Protein AF-0000000085933769 (afdb_homodimer)

Structure (mmCIF, N/CA/C/O backbone):
data_AF-0000000085933769-model_v1
#
loop_
_entity.id
_entity.type
_entity.pdbx_description
1 polymer 'F-box domain-containing protein'
#
loop_
_atom_site.group_PDB
_atom_site.id
_atom_site.type_symbol
_atom_site.label_atom_id
_atom_site.label_alt_id
_atom_site.label_comp_id
_atom_site.label_asym_id
_atom_site.label_entity_id
_atom_site.label_seq_id
_atom_site.pdbx_PDB_ins_code
_atom_site.Cartn_x
_atom_site.Cartn_y
_atom_site.Cartn_z
_atom_site.occupancy
_atom_site.B_iso_or_equiv
_atom_site.auth_seq_id
_atom_site.auth_comp_id
_atom_site.auth_asym_id
_atom_site.auth_atom_id
_atom_site.pdbx_PDB_model_num
ATOM 1 N N . MET A 1 1 ? -10.07 -41.469 -20.75 1 20.75 1 MET A N 1
ATOM 2 C CA . MET A 1 1 ? -11.109 -40.438 -20.641 1 20.75 1 MET A CA 1
ATOM 3 C C . MET A 1 1 ? -10.633 -39.281 -19.781 1 20.75 1 MET A C 1
ATOM 5 O O . MET A 1 1 ? -10.766 -39.312 -18.547 1 20.75 1 MET A O 1
ATOM 9 N N . ALA A 1 2 ? -9.492 -38.75 -20 1 25.42 2 ALA A N 1
ATOM 10 C CA . ALA A 1 2 ? -8.398 -38.031 -19.344 1 25.42 2 ALA A CA 1
ATOM 11 C C . ALA A 1 2 ? -8.742 -36.562 -19.109 1 25.42 2 ALA A C 1
ATOM 13 O O . ALA A 1 2 ? -9.164 -35.875 -20.047 1 25.42 2 ALA A O 1
ATOM 14 N N . MET A 1 3 ? -9.562 -36.156 -17.984 1 23.52 3 MET A N 1
ATOM 15 C CA . MET A 1 3 ? -10.047 -34.812 -17.625 1 23.52 3 MET A CA 1
ATOM 16 C C . MET A 1 3 ? -8.977 -33.75 -17.875 1 23.52 3 MET A C 1
ATOM 18 O O . MET A 1 3 ? -7.891 -33.812 -17.297 1 23.52 3 MET A O 1
ATOM 22 N N . ASN A 1 4 ? -8.883 -33 -19.047 1 24.19 4 ASN A N 1
ATOM 23 C CA . ASN A 1 4 ? -8.219 -31.984 -19.875 1 24.19 4 ASN A CA 1
ATOM 24 C C . ASN A 1 4 ? -8.031 -30.672 -19.125 1 24.19 4 ASN A C 1
ATOM 26 O O . ASN A 1 4 ? -8.945 -30.203 -18.438 1 24.19 4 ASN A O 1
ATOM 30 N N . ALA A 1 5 ? -6.793 -30.016 -18.609 1 27.11 5 ALA A N 1
ATOM 31 C CA . ALA A 1 5 ? -5.996 -28.891 -18.141 1 27.11 5 ALA A CA 1
ATOM 32 C C . ALA A 1 5 ? -6.402 -27.609 -18.859 1 27.11 5 ALA A C 1
ATOM 34 O O . ALA A 1 5 ? -5.754 -26.562 -18.703 1 27.11 5 ALA A O 1
ATOM 35 N N . ASN A 1 6 ? -7.359 -27.328 -19.828 1 26.62 6 ASN A N 1
ATOM 36 C CA . ASN A 1 6 ? -7.953 -26.344 -20.734 1 26.62 6 ASN A CA 1
ATOM 37 C C . ASN A 1 6 ? -8.617 -25.203 -19.969 1 26.62 6 ASN A C 1
ATOM 39 O O . ASN A 1 6 ? -8.578 -24.062 -20.422 1 26.62 6 ASN A O 1
ATOM 43 N N . GLU A 1 7 ? -9.688 -25.406 -19.219 1 27.97 7 GLU A N 1
ATOM 44 C CA . GLU A 1 7 ? -10.727 -24.469 -18.828 1 27.97 7 GLU A CA 1
ATOM 45 C C . GLU A 1 7 ? -10.156 -23.312 -18.016 1 27.97 7 GLU A C 1
ATOM 47 O O . GLU A 1 7 ? -10.883 -22.391 -17.625 1 27.97 7 GLU A O 1
ATOM 52 N N . ARG A 1 8 ? -9.109 -23.406 -17.234 1 26.77 8 ARG A N 1
ATOM 53 C CA . ARG A 1 8 ? -8.664 -22.344 -16.359 1 26.77 8 ARG A CA 1
ATOM 54 C C . ARG A 1 8 ? -8.297 -21.094 -17.156 1 26.77 8 ARG A C 1
ATOM 56 O O . ARG A 1 8 ? -7.77 -20.125 -16.609 1 26.77 8 ARG A O 1
ATOM 63 N N . ASP A 1 9 ? -8.422 -20.953 -18.562 1 26.12 9 ASP A N 1
ATOM 64 C CA . ASP A 1 9 ? -8.109 -19.969 -19.609 1 26.12 9 ASP A CA 1
ATOM 65 C C . ASP A 1 9 ? -8.992 -18.734 -19.484 1 26.12 9 ASP A C 1
ATOM 67 O O . ASP A 1 9 ? -8.555 -17.625 -19.781 1 26.12 9 ASP A O 1
ATOM 71 N N . ILE A 1 10 ? -10.328 -18.781 -19.375 1 27.33 10 ILE A N 1
ATOM 72 C CA . ILE A 1 10 ? -11.305 -17.812 -19.875 1 27.33 10 ILE A CA 1
ATOM 73 C C . ILE A 1 10 ? -11.258 -16.547 -19.016 1 27.33 10 ILE A C 1
ATOM 75 O O . ILE A 1 10 ? -12.039 -15.617 -19.219 1 27.33 10 ILE A O 1
ATOM 79 N N . ILE A 1 11 ? -10.984 -16.672 -17.75 1 31.77 11 ILE A N 1
ATOM 80 C CA . ILE A 1 11 ? -11.492 -15.594 -16.906 1 31.77 11 ILE A CA 1
ATOM 81 C C . ILE A 1 11 ? -10.961 -14.25 -17.406 1 31.77 11 ILE A C 1
ATOM 83 O O . ILE A 1 11 ? -11.227 -13.203 -16.812 1 31.77 11 ILE A O 1
ATOM 87 N N . MET A 1 12 ? -9.93 -14.125 -18.203 1 29.06 12 MET A N 1
ATOM 88 C CA . MET A 1 12 ? -9.117 -12.938 -18.453 1 29.06 12 MET A CA 1
ATOM 89 C C . MET A 1 12 ? -9.883 -11.938 -19.328 1 29.06 12 MET A C 1
ATOM 91 O O . MET A 1 12 ? -9.328 -10.922 -19.734 1 29.06 12 MET A O 1
ATOM 95 N N . HIS A 1 13 ? -10.969 -12.094 -19.922 1 25.45 13 HIS A N 1
ATOM 96 C CA . HIS A 1 13 ? -11.391 -11.203 -21 1 25.45 13 HIS A CA 1
ATOM 97 C C . HIS A 1 13 ? -11.906 -9.875 -20.438 1 25.45 13 HIS A C 1
ATOM 99 O O . HIS A 1 13 ? -12.281 -8.977 -21.188 1 25.45 13 HIS A O 1
ATOM 105 N N . ASN A 1 14 ? -12.625 -9.781 -19.344 1 29.47 14 ASN A N 1
ATOM 106 C CA . ASN A 1 14 ? -13.602 -8.711 -19.125 1 29.47 14 ASN A CA 1
ATOM 107 C C . ASN A 1 14 ? -12.945 -7.336 -19.156 1 29.47 14 ASN A C 1
ATOM 109 O O . ASN A 1 14 ? -11.742 -7.211 -18.891 1 29.47 14 ASN A O 1
ATOM 113 N N . SER A 1 15 ? -13.75 -6.066 -19.469 1 30.8 15 SER A N 1
ATOM 114 C CA . SER A 1 15 ? -13.68 -4.648 -19.797 1 30.8 15 SER A CA 1
ATOM 115 C C . SER A 1 15 ? -12.969 -3.861 -18.703 1 30.8 15 SER A C 1
ATOM 117 O O . SER A 1 15 ? -13.609 -3.143 -17.938 1 30.8 15 SER A O 1
ATOM 119 N N . LEU A 1 16 ? -12.539 -4.352 -17.594 1 34.41 16 LEU A N 1
ATOM 120 C CA . LEU A 1 16 ? -11.539 -3.529 -16.922 1 34.41 16 LEU A CA 1
ATOM 121 C C . LEU A 1 16 ? -10.727 -2.723 -17.938 1 34.41 16 LEU A C 1
ATOM 123 O O . LEU A 1 16 ? -9.758 -3.229 -18.516 1 34.41 16 LEU A O 1
ATOM 127 N N . ALA A 1 17 ? -11.312 -1.974 -18.875 1 33.22 17 ALA A N 1
ATOM 128 C CA . ALA A 1 17 ? -11 -1.003 -19.906 1 33.22 17 ALA A CA 1
ATOM 129 C C . ALA A 1 17 ? -9.867 -0.074 -19.469 1 33.22 17 ALA A C 1
ATOM 131 O O . ALA A 1 17 ? -8.836 0.021 -20.141 1 33.22 17 ALA A O 1
ATOM 132 N N . SER A 1 18 ? -10.195 1.411 -19.109 1 35.62 18 SER A N 1
ATOM 133 C CA . SER A 1 18 ? -9 2.248 -19.125 1 35.62 18 SER A CA 1
ATOM 134 C C . SER A 1 18 ? -8.023 1.852 -18.016 1 35.62 18 SER A C 1
ATOM 136 O O . SER A 1 18 ? -8.328 2.01 -16.828 1 35.62 18 SER A O 1
ATOM 138 N N . PRO A 1 19 ? -7.48 0.777 -17.906 1 34.22 19 PRO A N 1
ATOM 139 C CA . PRO A 1 19 ? -6.465 0.387 -16.938 1 34.22 19 PRO A CA 1
ATOM 140 C C . PRO A 1 19 ? -5.664 1.577 -16.406 1 34.22 19 PRO A C 1
ATOM 142 O O . PRO A 1 19 ? -5.375 2.514 -17.156 1 34.22 19 PRO A O 1
ATOM 145 N N . ILE A 1 20 ? -5.914 2.193 -15.25 1 38.88 20 ILE A N 1
ATOM 146 C CA . ILE A 1 20 ? -4.703 2.865 -14.789 1 38.88 20 ILE A CA 1
ATOM 147 C C . ILE A 1 20 ? -3.479 2.24 -15.445 1 38.88 20 ILE A C 1
ATOM 149 O O . ILE A 1 20 ? -3.211 1.049 -15.273 1 38.88 20 ILE A O 1
ATOM 153 N N . SER A 1 21 ? -3.412 2.17 -16.766 1 37.56 21 SER A N 1
ATOM 154 C CA . SER A 1 21 ? -2.127 1.852 -17.375 1 37.56 21 SER A CA 1
ATOM 155 C C . SER A 1 21 ? -0.994 1.921 -16.359 1 37.56 21 SER A C 1
ATOM 157 O O . SER A 1 21 ? -0.501 3.006 -16.047 1 37.56 21 SER A O 1
ATOM 159 N N . PHE A 1 22 ? -1.155 1.389 -15.125 1 39.44 22 PHE A N 1
ATOM 160 C CA . PHE A 1 22 ? 0.109 1.077 -14.469 1 39.44 22 PHE A CA 1
ATOM 161 C C . PHE A 1 22 ? 1.208 0.836 -15.5 1 39.44 22 PHE A C 1
ATOM 163 O O . PHE A 1 22 ? 1.28 -0.239 -16.094 1 39.44 22 PHE A O 1
ATOM 170 N N . SER A 1 23 ? 1.229 1.501 -16.5 1 42.16 23 SER A N 1
ATOM 171 C CA . SER A 1 23 ? 2.404 1.394 -17.359 1 42.16 23 SER A CA 1
ATOM 172 C C . SER A 1 23 ? 3.549 0.686 -16.641 1 42.16 23 SER A C 1
ATOM 174 O O . SER A 1 23 ? 3.637 0.721 -15.414 1 42.16 23 SER A O 1
ATOM 176 N N . GLU A 1 24 ? 4.098 -0.488 -17.312 1 47.56 24 GLU A N 1
ATOM 177 C CA . GLU A 1 24 ? 5.219 -1.355 -16.953 1 47.56 24 GLU A CA 1
ATOM 178 C C . GLU A 1 24 ? 6.047 -0.754 -15.82 1 47.56 24 GLU A C 1
ATOM 180 O O . GLU A 1 24 ? 6.5 -1.472 -14.93 1 47.56 24 GLU A O 1
ATOM 185 N N . ARG A 1 25 ? 6.438 0.613 -15.883 1 52.22 25 ARG A N 1
ATOM 186 C CA . ARG A 1 25 ? 7.578 1.256 -15.242 1 52.22 25 ARG A CA 1
ATOM 187 C C . ARG A 1 25 ? 7.141 2.068 -14.031 1 52.22 25 ARG A C 1
ATOM 189 O O . ARG A 1 25 ? 7.977 2.527 -13.25 1 52.22 25 ARG A O 1
ATOM 196 N N . ASN A 1 26 ? 5.727 1.922 -13.594 1 68.5 26 ASN A N 1
ATOM 197 C CA . ASN A 1 26 ? 5.402 3.049 -12.727 1 68.5 26 ASN A CA 1
ATOM 198 C C . ASN A 1 26 ? 5.582 2.693 -11.25 1 68.5 26 ASN A C 1
ATOM 200 O O . ASN A 1 26 ? 5.973 3.541 -10.445 1 68.5 26 ASN A O 1
ATOM 204 N N . GLU A 1 27 ? 5.578 1.388 -10.93 1 81.19 27 GLU A N 1
ATOM 205 C CA . GLU A 1 27 ? 5.73 1.037 -9.523 1 81.19 27 GLU A CA 1
ATOM 206 C C . GLU A 1 27 ? 7.137 1.355 -9.023 1 81.19 27 GLU A C 1
ATOM 208 O O . GLU A 1 27 ? 7.316 1.788 -7.887 1 81.19 27 GLU A O 1
ATOM 213 N N . ARG A 1 28 ? 8.062 1.196 -9.914 1 81.94 28 ARG A N 1
ATOM 214 C CA . ARG A 1 28 ? 9.445 1.497 -9.547 1 81.94 28 ARG A CA 1
ATOM 215 C C . ARG A 1 28 ? 9.617 2.982 -9.242 1 81.94 28 ARG A C 1
ATOM 217 O O . ARG A 1 28 ? 10.32 3.352 -8.297 1 81.94 28 ARG A O 1
ATOM 224 N N . GLN A 1 29 ? 8.844 3.674 -10.023 1 86.06 29 GLN A N 1
ATOM 225 C CA . GLN A 1 29 ? 8.906 5.117 -9.812 1 86.06 29 GLN A CA 1
ATOM 226 C C . GLN A 1 29 ? 8.305 5.5 -8.461 1 86.06 29 GLN A C 1
ATOM 228 O O . GLN A 1 29 ? 8.773 6.438 -7.812 1 86.06 29 GLN A O 1
ATOM 233 N N . LEU A 1 30 ? 7.301 4.742 -8.016 1 88.81 30 LEU A N 1
ATOM 234 C CA . LEU A 1 30 ? 6.641 5.031 -6.746 1 88.81 30 LEU A CA 1
ATOM 235 C C . LEU A 1 30 ? 7.555 4.711 -5.57 1 88.81 30 LEU A C 1
ATOM 237 O O . LEU A 1 30 ? 7.574 5.445 -4.578 1 88.81 30 LEU A O 1
ATOM 241 N N . VAL A 1 31 ? 8.312 3.711 -5.781 1 93.06 31 VAL A N 1
ATOM 242 C CA . VAL A 1 31 ? 9.258 3.318 -4.738 1 93.06 31 VAL A CA 1
ATOM 243 C C . VAL A 1 31 ? 10.328 4.395 -4.574 1 93.06 31 VAL A C 1
ATOM 245 O O . VAL A 1 31 ? 10.75 4.699 -3.455 1 93.06 31 VAL A O 1
ATOM 248 N N . ASP A 1 32 ? 10.648 4.98 -5.68 1 92.19 32 ASP A N 1
ATOM 249 C CA . ASP A 1 32 ? 11.742 5.949 -5.676 1 92.19 32 ASP A CA 1
ATOM 250 C C . ASP A 1 32 ? 11.234 7.348 -5.324 1 92.19 32 ASP A C 1
ATOM 252 O O . ASP A 1 32 ? 12.031 8.273 -5.137 1 92.19 32 ASP A O 1
ATOM 256 N N . MET A 1 33 ? 10.016 7.551 -5.211 1 92.75 33 MET A N 1
ATOM 257 C CA . MET A 1 33 ? 9.453 8.852 -4.875 1 92.75 33 MET A CA 1
ATOM 258 C C . MET A 1 33 ? 9.891 9.289 -3.479 1 92.75 33 MET A C 1
ATOM 260 O O . MET A 1 33 ? 9.773 8.531 -2.52 1 92.75 33 MET A O 1
ATOM 264 N N . PRO A 1 34 ? 10.391 10.562 -3.396 1 94.75 34 PRO A N 1
ATOM 265 C CA . PRO A 1 34 ? 10.766 11.055 -2.066 1 94.75 34 PRO A CA 1
ATOM 266 C C . PRO A 1 34 ? 9.602 11.016 -1.077 1 94.75 34 PRO A C 1
ATOM 268 O O . PRO A 1 34 ? 8.469 11.344 -1.438 1 94.75 34 PRO A O 1
ATOM 271 N N . ASN A 1 35 ? 9.93 10.633 0.125 1 96.5 35 ASN A N 1
ATOM 272 C CA . ASN A 1 35 ? 8.914 10.539 1.164 1 96.5 35 ASN A CA 1
ATOM 273 C C . ASN A 1 35 ? 8.148 11.859 1.317 1 96.5 35 ASN A C 1
ATOM 275 O O . ASN A 1 35 ? 6.945 11.859 1.561 1 96.5 35 ASN A O 1
ATOM 279 N N . GLU A 1 36 ? 8.867 12.891 1.137 1 96.12 36 GLU A N 1
ATOM 280 C CA . GLU A 1 36 ? 8.273 14.219 1.307 1 96.12 36 GLU A CA 1
ATOM 281 C C . GLU A 1 36 ? 7.164 14.461 0.293 1 96.12 36 GLU A C 1
ATOM 283 O O . GLU A 1 36 ? 6.125 15.031 0.628 1 96.12 36 GLU A O 1
ATOM 288 N N . VAL A 1 37 ? 7.387 14.086 -0.861 1 93.94 37 VAL A N 1
ATOM 289 C CA . VAL A 1 37 ? 6.387 14.234 -1.911 1 93.94 37 VAL A CA 1
ATOM 290 C C . VAL A 1 37 ? 5.164 13.383 -1.584 1 93.94 37 VAL A C 1
ATOM 292 O O . VAL A 1 37 ? 4.027 13.852 -1.675 1 93.94 37 VAL A O 1
ATOM 295 N N . ILE A 1 38 ? 5.328 12.148 -1.128 1 94.25 38 ILE A N 1
ATOM 296 C CA . ILE A 1 38 ? 4.242 11.25 -0.747 1 94.25 38 ILE A CA 1
ATOM 297 C C . ILE A 1 38 ? 3.475 11.844 0.43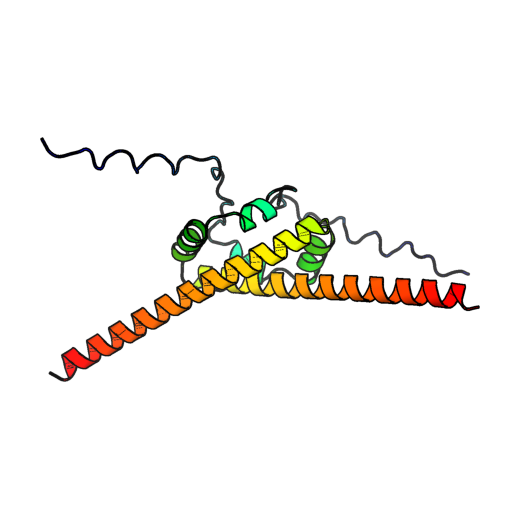2 1 94.25 38 ILE A C 1
ATOM 299 O O . ILE A 1 38 ? 2.24 11.836 0.441 1 94.25 38 ILE A O 1
ATOM 303 N N . ARG A 1 39 ? 4.266 12.336 1.38 1 96.81 39 ARG A N 1
ATOM 304 C CA . ARG A 1 39 ? 3.66 12.969 2.549 1 96.81 39 ARG A CA 1
ATOM 305 C C . ARG A 1 39 ? 2.766 14.133 2.141 1 96.81 39 ARG A C 1
ATOM 307 O O . ARG A 1 39 ? 1.643 14.258 2.633 1 96.81 39 ARG A O 1
ATOM 314 N N . GLN A 1 40 ? 3.221 14.984 1.241 1 94.69 40 GLN A N 1
ATOM 315 C CA . GLN A 1 40 ? 2.449 16.125 0.765 1 94.69 40 GLN A CA 1
ATOM 316 C C . GLN A 1 40 ? 1.165 15.672 0.077 1 94.69 40 GLN A C 1
ATOM 318 O O . GLN A 1 40 ? 0.092 16.219 0.331 1 94.69 40 GLN A O 1
ATOM 323 N N . ILE A 1 41 ? 1.249 14.664 -0.707 1 89.94 41 ILE A N 1
ATOM 324 C CA . ILE A 1 41 ? 0.083 14.133 -1.406 1 89.94 41 ILE A CA 1
ATOM 325 C C . ILE A 1 41 ? -0.928 13.602 -0.394 1 89.94 41 ILE A C 1
ATOM 327 O O . ILE A 1 41 ? -2.102 13.977 -0.421 1 89.94 41 ILE A O 1
ATOM 331 N N . CYS A 1 42 ? -0.483 12.82 0.516 1 94.25 42 CYS A N 1
ATOM 332 C CA . CYS A 1 42 ? -1.356 12.203 1.51 1 94.25 42 CYS A CA 1
ATOM 333 C C . CYS A 1 42 ? -1.942 13.258 2.443 1 94.25 42 CYS A C 1
ATOM 335 O O . CYS A 1 42 ? -3.117 13.18 2.811 1 94.25 42 CYS A O 1
ATOM 337 N N . ALA A 1 43 ? -1.09 14.258 2.723 1 92.81 43 ALA A N 1
ATOM 338 C CA . ALA A 1 43 ? -1.525 15.305 3.641 1 92.81 43 ALA A CA 1
ATOM 339 C C . ALA A 1 43 ? -2.59 16.188 2.996 1 92.81 43 ALA A C 1
ATOM 341 O O . ALA A 1 43 ? -3.354 16.859 3.693 1 92.81 43 ALA A O 1
ATOM 342 N N . SER A 1 44 ? -2.619 16.266 1.68 1 91.94 44 SER A N 1
ATOM 343 C CA . SER A 1 44 ? -3.578 17.094 0.954 1 91.94 44 SER A CA 1
ATOM 344 C C . SER A 1 44 ? -4.93 16.391 0.841 1 91.94 44 SER A C 1
ATOM 346 O O . SER A 1 44 ? -5.922 17.016 0.453 1 91.94 44 SER A O 1
ATOM 348 N N . LEU A 1 45 ? -5.051 15.148 1.171 1 88.19 45 LEU A N 1
ATOM 349 C CA . LEU A 1 45 ? -6.297 14.391 1.084 1 88.19 45 LEU A CA 1
ATOM 350 C C . LEU A 1 45 ? -7.223 14.734 2.248 1 88.19 45 LEU A C 1
ATOM 352 O O . LEU A 1 45 ? -6.754 15.023 3.354 1 88.19 45 LEU A O 1
ATOM 356 N N . GLU A 1 46 ? -8.492 14.711 1.932 1 90.62 46 GLU A N 1
ATOM 357 C CA . GLU A 1 46 ? -9.461 14.789 3.025 1 90.62 46 GLU A CA 1
ATOM 358 C C . GLU A 1 46 ? -9.352 13.578 3.945 1 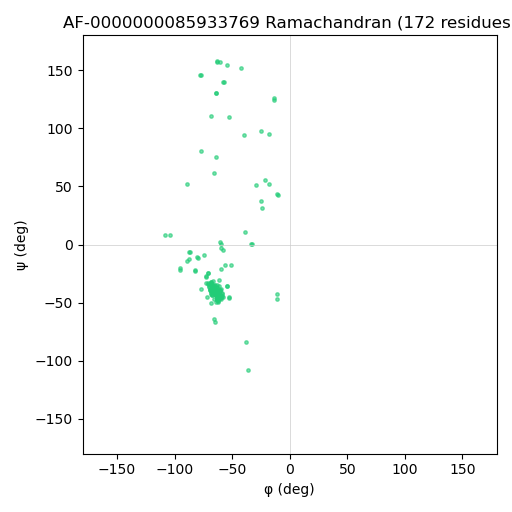90.62 46 GLU A C 1
ATOM 360 O O . GLU A 1 46 ? -8.883 12.516 3.529 1 90.62 46 GLU A O 1
ATOM 365 N N . ILE A 1 47 ? -9.789 13.656 5.176 1 93.06 47 ILE A N 1
ATOM 366 C CA . ILE A 1 47 ? -9.633 12.656 6.23 1 93.06 47 ILE A CA 1
ATOM 367 C C . ILE A 1 47 ? -10.133 11.305 5.738 1 93.06 47 ILE A C 1
ATOM 369 O O . ILE A 1 47 ? -9.445 10.289 5.871 1 93.06 47 ILE A O 1
ATOM 373 N N . ASN A 1 48 ? -11.281 11.336 5.125 1 91.94 48 ASN A N 1
ATOM 374 C CA . ASN A 1 48 ? -11.867 10.086 4.645 1 91.94 48 ASN A CA 1
ATOM 375 C C . ASN A 1 48 ? -11.062 9.5 3.486 1 91.94 48 ASN A C 1
ATOM 377 O O . ASN A 1 48 ? -10.922 8.281 3.375 1 91.94 48 ASN A O 1
ATOM 381 N N . ASP A 1 49 ? -10.602 10.344 2.67 1 89.94 49 ASP A N 1
ATOM 382 C CA . ASP A 1 49 ? -9.797 9.883 1.537 1 89.94 49 ASP A CA 1
ATOM 383 C C . ASP A 1 49 ? -8.438 9.359 1.999 1 89.94 49 ASP A C 1
ATOM 385 O O . ASP A 1 49 ? -7.934 8.367 1.469 1 89.94 49 ASP A O 1
ATOM 389 N N . LEU A 1 50 ? -7.891 9.945 2.953 1 94.19 50 LEU A N 1
ATOM 390 C CA . LEU A 1 50 ? -6.637 9.484 3.539 1 94.19 50 LEU A CA 1
ATOM 391 C C . LEU A 1 50 ? -6.809 8.117 4.191 1 94.19 50 LEU A C 1
ATOM 393 O O . LEU A 1 50 ? -5.965 7.234 4.02 1 94.19 50 LEU A O 1
ATOM 397 N N . HIS A 1 51 ? -7.891 7.988 4.879 1 95.5 51 HIS A N 1
ATOM 398 C CA . HIS A 1 51 ? -8.227 6.703 5.48 1 95.5 51 HIS A CA 1
ATOM 399 C C . HIS A 1 51 ? -8.383 5.621 4.418 1 95.5 51 HIS A C 1
ATOM 401 O O . HIS A 1 51 ? -7.812 4.535 4.547 1 95.5 51 HIS A O 1
ATOM 407 N N . ALA A 1 52 ? -9.094 5.988 3.389 1 93.69 52 ALA A N 1
ATOM 408 C CA . ALA A 1 52 ? -9.312 5.039 2.299 1 93.69 52 ALA A CA 1
ATOM 409 C C . ALA A 1 52 ? -7.996 4.676 1.619 1 93.69 52 ALA A C 1
ATOM 411 O O . ALA A 1 52 ? -7.777 3.518 1.257 1 93.69 52 ALA A O 1
ATOM 412 N N . PHE A 1 53 ? -7.16 5.598 1.446 1 94.38 53 PHE A N 1
ATOM 413 C CA . PHE A 1 53 ? -5.855 5.375 0.83 1 94.38 53 PHE A CA 1
ATOM 414 C C . PHE A 1 53 ? -5.02 4.41 1.663 1 94.38 53 PHE A C 1
ATOM 416 O O . PHE A 1 53 ? -4.469 3.443 1.136 1 94.38 53 PHE A O 1
ATOM 423 N N . GLY A 1 54 ? -4.914 4.598 2.938 1 96.38 54 GLY A N 1
ATOM 424 C CA . GLY A 1 54 ? -4.223 3.678 3.824 1 96.38 54 GLY A CA 1
ATOM 425 C C . GLY A 1 54 ? -4.801 2.275 3.799 1 96.38 54 GLY A C 1
ATOM 426 O O . GLY A 1 54 ? -4.059 1.294 3.721 1 96.38 54 GLY A O 1
ATOM 427 N N . MET A 1 55 ? -6.078 2.23 3.795 1 96.94 55 MET A N 1
ATOM 428 C CA . MET A 1 55 ? -6.762 0.94 3.764 1 96.94 55 MET A CA 1
ATOM 429 C C . MET A 1 55 ? -6.473 0.201 2.461 1 96.94 55 MET A C 1
ATOM 431 O O . MET A 1 55 ? -6.277 -1.016 2.463 1 96.94 55 MET A O 1
ATOM 435 N N . ALA A 1 56 ? -6.449 0.977 1.41 1 95.5 56 ALA A N 1
ATOM 436 C CA . ALA A 1 56 ? -6.121 0.378 0.119 1 95.5 56 ALA A CA 1
ATOM 437 C C . ALA A 1 56 ? -4.699 -0.177 0.119 1 95.5 56 ALA A C 1
ATOM 439 O O . ALA A 1 56 ? -4.465 -1.307 -0.32 1 95.5 56 ALA A O 1
ATOM 440 N N . CYS A 1 57 ? -3.719 0.569 0.584 1 96.56 57 CYS A N 1
ATOM 441 C CA . CYS A 1 57 ? -2.336 0.109 0.629 1 96.56 57 CYS A CA 1
ATOM 442 C C . CYS A 1 57 ? -2.203 -1.136 1.498 1 96.56 57 CYS A C 1
ATOM 444 O O . CYS A 1 57 ? -1.489 -2.074 1.14 1 96.56 57 CYS A O 1
ATOM 446 N N . LYS A 1 58 ? -2.904 -1.179 2.611 1 97.5 58 LYS A N 1
ATOM 447 C CA . LYS A 1 58 ? -2.898 -2.346 3.488 1 97.5 58 LYS A CA 1
ATOM 448 C C . LYS A 1 58 ? -3.455 -3.574 2.773 1 97.5 58 LYS A C 1
ATOM 450 O O . LYS A 1 58 ? -2.875 -4.656 2.846 1 97.5 58 LYS A O 1
ATOM 455 N N . LYS A 1 59 ? -4.523 -3.371 2.082 1 97.12 59 LYS A N 1
ATOM 456 C CA . LYS A 1 59 ? -5.164 -4.4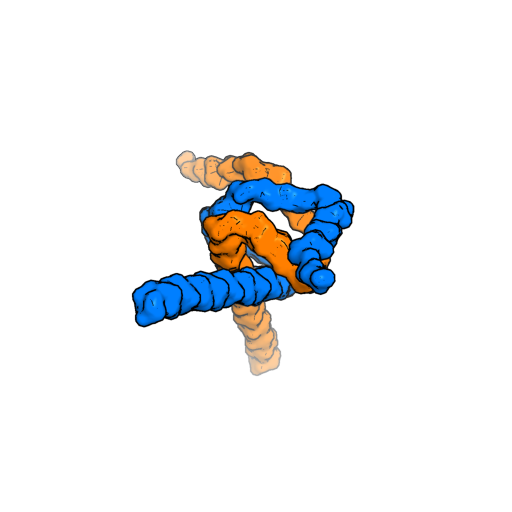45 1.328 1 97.12 59 LYS A CA 1
ATOM 457 C C . LYS A 1 59 ? -4.242 -4.977 0.235 1 97.12 59 LYS A C 1
ATOM 459 O O . LYS A 1 59 ? -4.07 -6.191 0.096 1 97.12 59 LYS A O 1
ATOM 464 N N . PHE A 1 60 ? -3.656 -4.113 -0.495 1 96.81 60 PHE A N 1
ATOM 465 C CA . PHE A 1 60 ? -2.75 -4.5 -1.57 1 96.81 60 PHE A CA 1
ATOM 466 C C . PHE A 1 60 ? -1.533 -5.23 -1.017 1 96.81 60 PHE A C 1
ATOM 468 O O . PHE A 1 60 ? -1.101 -6.238 -1.577 1 96.81 60 PHE A O 1
ATOM 475 N N . LEU A 1 61 ? -1.052 -4.762 0.066 1 97.56 61 LEU A N 1
ATOM 476 C CA . LEU A 1 61 ? 0.115 -5.383 0.684 1 97.56 61 LEU A CA 1
ATOM 477 C C . LEU A 1 61 ? -0.208 -6.797 1.154 1 97.56 61 LEU A C 1
ATOM 479 O O . LEU A 1 61 ? 0.576 -7.723 0.936 1 97.56 61 LEU A O 1
ATOM 483 N N . LYS A 1 62 ? -1.319 -6.969 1.733 1 98.06 62 LYS A N 1
ATOM 484 C CA . LYS A 1 62 ? -1.735 -8.297 2.184 1 98.06 62 LYS A CA 1
ATOM 485 C C . LYS A 1 62 ? -1.81 -9.273 1.017 1 98.06 62 LYS A C 1
ATOM 487 O O . LYS A 1 62 ? -1.288 -10.391 1.099 1 98.06 62 LYS A O 1
ATOM 492 N N . ILE A 1 63 ? -2.369 -8.867 -0.038 1 97.62 63 ILE A N 1
ATOM 493 C CA . ILE A 1 63 ? -2.553 -9.719 -1.209 1 97.62 63 ILE A CA 1
ATOM 494 C C . ILE A 1 63 ? -1.196 -10.039 -1.835 1 97.62 63 ILE A C 1
ATOM 496 O O . ILE A 1 63 ? -0.93 -11.18 -2.213 1 97.62 63 ILE A O 1
ATOM 500 N N . THR A 1 64 ? -0.329 -9.086 -1.961 1 97.44 64 THR A N 1
ATOM 501 C CA . THR A 1 64 ? 1.004 -9.305 -2.51 1 97.44 64 THR A CA 1
ATOM 502 C C . THR A 1 64 ? 1.776 -10.312 -1.656 1 97.44 64 THR A C 1
ATOM 504 O O . THR A 1 64 ? 2.467 -11.18 -2.188 1 97.44 64 THR A O 1
ATOM 507 N N . GLU A 1 65 ? 1.598 -10.203 -0.316 1 97.5 65 GLU A N 1
ATOM 508 C CA . GLU A 1 65 ? 2.258 -11.141 0.588 1 97.5 65 GLU A CA 1
ATOM 509 C C . GLU A 1 65 ? 1.744 -12.562 0.384 1 97.5 65 GLU A C 1
ATOM 511 O O . GLU A 1 65 ? 2.514 -13.523 0.446 1 97.5 65 GLU A O 1
ATOM 516 N N . GLU A 1 66 ? 0.487 -12.695 0.151 1 97.88 66 GLU A N 1
ATOM 517 C CA . GLU A 1 66 ? -0.099 -14 -0.137 1 97.88 66 GLU A CA 1
ATOM 518 C C . GLU A 1 66 ? 0.46 -14.578 -1.432 1 97.88 66 GLU A C 1
ATOM 520 O O . GLU A 1 66 ? 0.742 -15.781 -1.51 1 97.88 66 GLU A O 1
ATOM 525 N N . ILE A 1 67 ? 0.614 -13.82 -2.43 1 97.31 67 ILE A N 1
ATOM 526 C CA . ILE A 1 67 ? 1.179 -14.25 -3.703 1 97.31 67 ILE A CA 1
ATOM 527 C C . ILE A 1 67 ? 2.623 -14.703 -3.5 1 97.31 67 ILE A C 1
ATOM 529 O O . ILE A 1 67 ? 3.01 -15.789 -3.943 1 97.31 67 ILE A O 1
ATOM 533 N N . TRP A 1 68 ? 3.41 -13.969 -2.719 1 96.75 68 TRP A N 1
ATOM 534 C CA . TRP A 1 68 ? 4.797 -14.328 -2.434 1 96.75 68 TRP A CA 1
ATOM 535 C C . TRP A 1 68 ? 4.867 -15.656 -1.683 1 96.75 68 TRP A C 1
ATOM 537 O O . TRP A 1 68 ? 5.742 -16.484 -1.954 1 96.75 68 TRP A O 1
ATOM 547 N N . SER A 1 69 ? 3.982 -15.781 -0.807 1 97.56 69 SER A N 1
ATOM 548 C CA . SER A 1 69 ? 3.92 -17.031 -0.07 1 97.56 69 SER A CA 1
ATOM 549 C C . SER A 1 69 ? 3.625 -18.203 -1.001 1 97.56 69 SER A C 1
ATOM 551 O O . SER A 1 69 ? 4.242 -19.266 -0.887 1 97.56 69 SER A O 1
ATOM 553 N N . SER A 1 70 ? 2.721 -18 -1.884 1 95.88 70 SER A N 1
ATOM 554 C CA . SER A 1 70 ? 2.365 -19.031 -2.848 1 95.88 70 SER A CA 1
ATOM 555 C C . SER A 1 70 ? 3.547 -19.375 -3.75 1 95.88 70 SER A C 1
ATOM 557 O O . SER A 1 70 ? 3.822 -20.547 -4 1 95.88 70 SER A O 1
ATOM 559 N N . ILE A 1 71 ? 4.23 -18.438 -4.23 1 94.81 71 ILE A N 1
ATOM 560 C CA . ILE A 1 71 ? 5.402 -18.625 -5.078 1 94.81 71 ILE A CA 1
ATOM 561 C C . ILE A 1 71 ? 6.465 -19.406 -4.316 1 94.81 71 ILE A C 1
ATOM 563 O O . ILE A 1 71 ? 7.035 -20.375 -4.844 1 94.81 71 ILE A O 1
ATOM 567 N N . ARG A 1 72 ? 6.699 -19.016 -3.113 1 95.31 72 ARG A N 1
ATOM 568 C CA . ARG A 1 72 ? 7.691 -19.672 -2.279 1 95.31 72 ARG A CA 1
ATOM 569 C C . ARG A 1 72 ? 7.332 -21.141 -2.072 1 95.31 72 ARG A C 1
ATOM 571 O O . ARG A 1 72 ? 8.195 -22.016 -2.156 1 95.31 72 ARG A O 1
ATOM 578 N N . HIS A 1 73 ? 6.074 -21.406 -1.812 1 94 73 HIS A N 1
ATOM 579 C CA . HIS A 1 73 ? 5.617 -22.766 -1.604 1 94 73 HIS A CA 1
ATOM 580 C C . HIS A 1 73 ? 5.777 -23.609 -2.869 1 94 73 HIS A C 1
ATOM 582 O O . HIS A 1 73 ? 6.211 -24.75 -2.807 1 94 73 HIS A O 1
ATOM 588 N N . THR A 1 74 ? 5.438 -23.062 -3.98 1 91.5 74 THR A N 1
ATOM 589 C CA . THR A 1 74 ? 5.551 -23.781 -5.254 1 91.5 74 THR A CA 1
ATOM 590 C C . THR A 1 74 ? 7.008 -24.094 -5.566 1 91.5 74 THR A C 1
ATOM 592 O O . THR A 1 74 ? 7.324 -25.203 -6.023 1 91.5 74 THR A O 1
ATOM 595 N N . CYS A 1 75 ? 7.926 -23.188 -5.293 1 91.81 75 CYS A N 1
ATOM 596 C CA . CYS A 1 75 ? 9.352 -23.406 -5.508 1 91.81 75 CYS A CA 1
ATOM 597 C C . CYS A 1 75 ? 9.883 -24.5 -4.598 1 91.81 75 CYS A C 1
ATOM 599 O O . CYS A 1 75 ? 10.68 -25.344 -5.031 1 91.81 75 CYS A O 1
ATOM 601 N N . LEU A 1 76 ? 9.414 -24.562 -3.381 1 91.69 76 LEU A N 1
ATOM 602 C CA . LEU A 1 76 ? 9.844 -25.578 -2.426 1 91.69 76 LEU A CA 1
ATOM 603 C C . LEU A 1 76 ? 9.336 -26.969 -2.834 1 91.69 76 LEU A C 1
ATOM 605 O O . LEU A 1 76 ? 10.078 -27.953 -2.758 1 91.69 76 LEU A O 1
ATOM 609 N N . ASP A 1 77 ? 8.141 -26.969 -3.318 1 90.38 77 ASP A N 1
ATOM 610 C CA . ASP A 1 77 ? 7.551 -28.234 -3.746 1 90.38 77 ASP A CA 1
ATOM 611 C C . ASP A 1 77 ? 8.266 -28.781 -4.98 1 90.38 77 ASP A C 1
ATOM 613 O O . ASP A 1 77 ? 8.492 -29.984 -5.09 1 90.38 77 ASP A O 1
ATOM 617 N N . THR A 1 78 ? 8.602 -27.953 -5.875 1 89.19 78 THR A N 1
ATOM 618 C CA . THR A 1 78 ? 9.281 -28.359 -7.098 1 89.19 78 THR A CA 1
ATOM 619 C C . THR A 1 78 ? 10.695 -28.844 -6.793 1 89.19 78 THR A C 1
ATOM 621 O O . THR A 1 78 ? 11.141 -29.859 -7.352 1 89.19 78 THR A O 1
ATOM 624 N N . ASP A 1 79 ? 11.414 -28.203 -5.93 1 88.38 79 ASP A N 1
ATOM 625 C CA . ASP A 1 79 ? 12.75 -28.609 -5.523 1 88.38 79 ASP A CA 1
ATOM 626 C C . ASP A 1 79 ? 12.711 -29.984 -4.832 1 88.38 79 ASP A C 1
ATOM 628 O O . ASP A 1 79 ? 13.547 -30.844 -5.109 1 88.38 79 ASP A O 1
ATOM 632 N N . LEU A 1 80 ? 11.75 -30.094 -3.979 1 88.94 80 LEU A N 1
ATOM 633 C CA . LEU A 1 80 ? 11.586 -31.375 -3.289 1 88.94 80 LEU A CA 1
ATOM 634 C C . LEU A 1 80 ? 11.25 -32.5 -4.277 1 88.94 80 LEU A C 1
ATOM 636 O O . LEU A 1 80 ? 11.773 -33.594 -4.168 1 88.94 80 LEU A O 1
ATOM 640 N N . ALA A 1 81 ? 10.461 -32.219 -5.277 1 88.88 81 ALA A N 1
ATOM 641 C CA . ALA A 1 81 ? 10.109 -33.188 -6.309 1 88.88 81 ALA A CA 1
ATOM 642 C C . ALA A 1 81 ? 11.336 -33.562 -7.145 1 88.88 81 ALA A C 1
ATOM 644 O O . ALA A 1 81 ? 11.523 -34.719 -7.492 1 88.88 81 ALA A O 1
ATOM 645 N N . ALA A 1 82 ? 12.141 -32.594 -7.457 1 89 82 ALA A N 1
ATOM 646 C CA . ALA A 1 82 ? 13.352 -32.844 -8.242 1 89 82 ALA A CA 1
ATOM 647 C C . ALA A 1 82 ? 14.328 -33.75 -7.48 1 89 82 ALA A C 1
ATOM 649 O O . ALA A 1 82 ? 14.93 -34.656 -8.062 1 89 82 ALA A O 1
ATOM 650 N N . ILE A 1 83 ? 14.484 -33.531 -6.188 1 89.06 83 ILE A N 1
ATOM 651 C CA . ILE A 1 83 ? 15.375 -34.312 -5.344 1 89.06 83 ILE A CA 1
ATOM 652 C C . ILE A 1 83 ? 14.852 -35.75 -5.234 1 89.06 83 ILE A C 1
ATOM 654 O O . ILE A 1 83 ? 15.633 -36.719 -5.285 1 89.06 83 ILE A O 1
ATOM 658 N N . SER A 1 84 ? 13.586 -35.969 -5.102 1 86.5 84 SER A N 1
ATOM 659 C CA . SER A 1 84 ? 12.969 -37.281 -4.969 1 86.5 84 SER A CA 1
ATOM 660 C C . SER A 1 84 ? 13.195 -38.125 -6.219 1 86.5 84 SER A C 1
ATOM 662 O O . SER A 1 84 ? 13.305 -39.344 -6.137 1 86.5 84 SER A O 1
ATOM 664 N N . THR A 1 85 ? 13.219 -37.562 -7.391 1 85.5 85 THR A N 1
ATOM 665 C CA . THR A 1 85 ? 13.43 -38.281 -8.648 1 85.5 85 THR A CA 1
ATOM 666 C C . THR A 1 85 ? 14.875 -38.719 -8.781 1 85.5 85 THR A C 1
ATOM 668 O O . THR A 1 85 ? 15.164 -39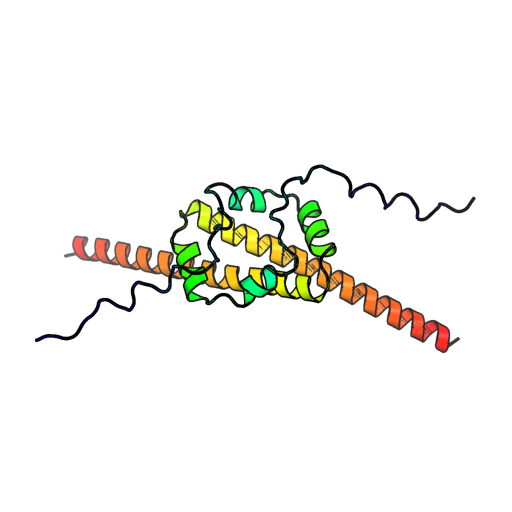.75 -9.406 1 85.5 85 THR A O 1
ATOM 671 N N . PHE A 1 86 ? 15.812 -37.938 -8.117 1 82.56 86 PHE A N 1
ATOM 672 C CA . PHE A 1 86 ? 17.219 -38.281 -8.211 1 82.56 86 PHE A CA 1
ATOM 673 C C . PHE A 1 86 ? 17.578 -39.375 -7.207 1 82.56 86 PHE A C 1
ATOM 675 O O . PHE A 1 86 ? 18.562 -40.094 -7.387 1 82.56 86 PHE A O 1
ATOM 682 N N . VAL A 1 87 ? 16.812 -39.531 -6.172 1 79.31 87 VAL A N 1
ATOM 683 C CA . VAL A 1 87 ? 17.156 -40.5 -5.133 1 79.31 87 VAL A CA 1
ATOM 684 C C . VAL A 1 87 ? 16.562 -41.844 -5.48 1 79.31 87 VAL A C 1
ATOM 686 O O . VAL A 1 87 ? 16.953 -42.875 -4.898 1 79.31 87 VAL A O 1
ATOM 689 N N . ILE A 1 88 ? 15.625 -42 -6.426 1 55.91 88 ILE A N 1
ATOM 690 C CA . ILE A 1 88 ? 15.133 -43.281 -6.863 1 55.91 88 ILE A CA 1
ATOM 691 C C . ILE A 1 88 ? 15.93 -43.75 -8.078 1 55.91 88 ILE A C 1
ATOM 693 O O . ILE A 1 88 ? 16.125 -43 -9.031 1 55.91 88 ILE A O 1
ATOM 697 N N . MET B 1 1 ? 19.828 46.375 -0.008 1 20.52 1 MET B N 1
ATOM 698 C CA . MET B 1 1 ? 20.391 45.688 -1.165 1 20.52 1 MET B CA 1
ATOM 699 C C . MET B 1 1 ? 20.172 44.188 -1.065 1 20.52 1 MET B C 1
ATOM 701 O O . MET B 1 1 ? 21.125 43.406 -0.971 1 20.52 1 MET B O 1
ATOM 705 N N . ALA B 1 2 ? 19.281 43.719 -0.303 1 26.55 2 ALA B N 1
ATOM 706 C CA . ALA B 1 2 ? 18.938 42.531 0.485 1 26.55 2 ALA B CA 1
ATOM 707 C C . ALA B 1 2 ? 18.625 41.344 -0.418 1 26.55 2 ALA B C 1
ATOM 709 O O . ALA B 1 2 ? 18.016 41.5 -1.475 1 26.55 2 ALA B O 1
ATOM 710 N N . MET B 1 3 ? 19.484 40.188 -0.527 1 22.31 3 MET B N 1
ATOM 711 C CA . MET B 1 3 ? 19.438 39 -1.378 1 22.31 3 MET B CA 1
ATOM 712 C C . MET B 1 3 ? 18.016 38.469 -1.492 1 22.31 3 MET B C 1
ATOM 714 O O . MET B 1 3 ? 17.25 38.562 -0.536 1 22.31 3 MET B O 1
ATOM 718 N N . ASN B 1 4 ? 17.578 37.688 -2.781 1 23.41 4 ASN B N 1
ATOM 719 C CA . ASN B 1 4 ? 16.719 37.188 -3.863 1 23.41 4 ASN B CA 1
ATOM 720 C C . ASN B 1 4 ? 16.016 35.906 -3.49 1 23.41 4 ASN B C 1
ATOM 722 O O . ASN B 1 4 ? 16.656 34.844 -3.434 1 23.41 4 ASN B O 1
ATOM 726 N N . ALA B 1 5 ? 15.312 35.562 -2.514 1 26.25 5 ALA B N 1
ATOM 727 C CA . ALA B 1 5 ? 14.352 34.594 -1.945 1 26.25 5 ALA B CA 1
ATOM 728 C C . ALA B 1 5 ? 13.43 34.031 -3.023 1 26.25 5 ALA B C 1
ATOM 730 O O . ALA B 1 5 ? 12.461 33.344 -2.719 1 26.25 5 ALA B O 1
ATOM 731 N N . ASN B 1 6 ? 13.375 34.281 -4.422 1 25.94 6 ASN B N 1
ATOM 732 C CA . ASN B 1 6 ? 12.734 34.094 -5.715 1 25.94 6 ASN B CA 1
ATOM 733 C C . ASN B 1 6 ? 12.844 32.625 -6.168 1 25.94 6 ASN B C 1
ATOM 735 O O . ASN B 1 6 ? 11.93 32.094 -6.809 1 25.94 6 ASN B O 1
ATOM 739 N N . GLU B 1 7 ? 14.047 32.062 -6.43 1 26.27 7 GLU B N 1
ATOM 740 C CA . GLU B 1 7 ? 14.391 30.969 -7.32 1 26.27 7 GLU B CA 1
ATOM 741 C C . GLU B 1 7 ? 13.812 29.641 -6.816 1 26.27 7 GLU B C 1
ATOM 743 O O . GLU B 1 7 ? 13.961 28.609 -7.465 1 26.27 7 GLU B O 1
ATOM 748 N N . ARG B 1 8 ? 13.758 29.344 -5.594 1 25.2 8 ARG B N 1
ATOM 749 C CA . ARG B 1 8 ? 13.383 28.031 -5.094 1 25.2 8 ARG B CA 1
ATOM 750 C C . ARG B 1 8 ? 11.992 27.625 -5.586 1 25.2 8 ARG B C 1
ATOM 752 O O . ARG B 1 8 ? 11.453 26.594 -5.176 1 25.2 8 ARG B O 1
ATOM 759 N N . ASP B 1 9 ? 11.117 28.438 -6.34 1 25.66 9 ASP B N 1
ATOM 760 C CA . ASP B 1 9 ? 9.766 28.344 -6.879 1 25.66 9 ASP B CA 1
ATOM 761 C C . ASP B 1 9 ? 9.68 27.25 -7.953 1 25.66 9 ASP B C 1
ATOM 763 O O . ASP B 1 9 ? 8.602 26.734 -8.234 1 25.66 9 ASP B O 1
ATOM 767 N N . ILE B 1 10 ? 10.562 27.125 -8.922 1 26.06 10 ILE B N 1
ATOM 768 C CA . ILE B 1 10 ? 10.391 26.609 -10.281 1 26.06 10 ILE B CA 1
ATOM 769 C C . ILE B 1 10 ? 10.211 25.094 -10.25 1 26.06 10 ILE B C 1
ATOM 771 O O . ILE B 1 10 ? 9.906 24.484 -11.273 1 26.06 10 ILE B O 1
ATOM 775 N N . ILE B 1 11 ? 10.992 24.375 -9.5 1 30.58 11 ILE B N 1
ATOM 776 C CA . ILE B 1 11 ? 11.227 22.984 -9.883 1 30.58 11 ILE B CA 1
ATOM 777 C C . ILE B 1 11 ? 9.906 22.234 -9.914 1 30.58 11 ILE B C 1
ATOM 779 O O . ILE B 1 11 ? 9.883 21 -10.055 1 30.58 11 ILE B O 1
ATOM 783 N N . MET B 1 12 ? 8.836 22.562 -9.328 1 29.47 12 MET B N 1
ATOM 784 C CA . MET B 1 12 ? 7.605 21.766 -9.305 1 29.47 12 MET B CA 1
ATOM 785 C C . MET B 1 12 ? 7.074 21.531 -10.711 1 29.47 12 MET B C 1
ATOM 787 O O . MET B 1 12 ? 5.922 21.141 -10.891 1 29.47 12 MET B O 1
ATOM 791 N N . HIS B 1 13 ? 7.613 21.953 -11.789 1 26.5 13 HIS B N 1
ATOM 792 C CA . HIS B 1 13 ? 7.09 21.812 -13.148 1 26.5 13 HIS B CA 1
ATOM 793 C C . HIS B 1 13 ? 7.07 20.344 -13.586 1 26.5 13 HIS B C 1
ATOM 795 O O . HIS B 1 13 ? 6.809 20.047 -14.758 1 26.5 13 HIS B O 1
ATOM 801 N N . ASN B 1 14 ? 7.914 19.484 -13.188 1 29.61 14 ASN B N 1
ATOM 802 C CA . ASN B 1 14 ? 8.297 18.234 -13.836 1 29.61 14 ASN B CA 1
ATOM 803 C C . ASN B 1 14 ? 7.09 17.344 -14.125 1 29.61 14 ASN B C 1
ATOM 805 O O . ASN B 1 14 ? 6.055 17.469 -13.469 1 29.61 14 ASN B O 1
ATOM 809 N N . SER B 1 15 ? 7.102 16.281 -15.281 1 31.88 15 SER B N 1
ATOM 810 C CA . SER B 1 15 ? 6.191 15.398 -16 1 31.88 15 SER B CA 1
ATOM 811 C C . SER B 1 15 ? 5.363 14.555 -15.047 1 31.88 15 SER B C 1
ATOM 813 O O . SER B 1 15 ? 4.75 13.562 -15.453 1 31.88 15 SER B O 1
ATOM 815 N N . LEU B 1 16 ? 5.68 14.391 -13.828 1 34.81 16 LEU B N 1
ATOM 816 C CA . LEU B 1 16 ? 4.562 14.016 -12.969 1 34.81 16 LEU B CA 1
ATOM 817 C C . LEU B 1 16 ? 3.295 14.766 -13.375 1 34.81 16 LEU B C 1
ATOM 819 O O . LEU B 1 16 ? 2.398 14.961 -12.547 1 34.81 16 LEU B O 1
ATOM 823 N N . ALA B 1 17 ? 3.293 15.414 -14.461 1 33.59 17 ALA B N 1
ATOM 824 C CA . ALA B 1 17 ? 2.215 16.172 -15.078 1 33.59 17 ALA B CA 1
ATOM 825 C C . ALA B 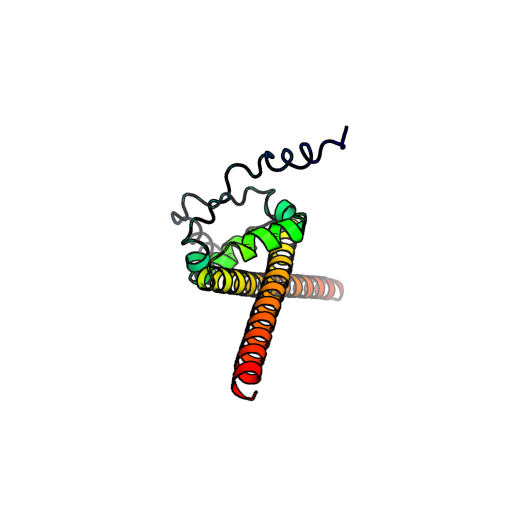1 17 ? 0.871 15.484 -14.898 1 33.59 17 ALA B C 1
ATOM 827 O O . ALA B 1 17 ? -0.113 16.109 -14.5 1 33.59 17 ALA B O 1
ATOM 828 N N . SER B 1 18 ? 0.534 14.445 -15.844 1 35.34 18 SER B N 1
ATOM 829 C CA . SER B 1 18 ? -0.871 14.086 -15.664 1 35.34 18 SER B CA 1
ATOM 830 C C . SER B 1 18 ? -1.115 13.477 -14.289 1 35.34 18 SER B C 1
ATOM 832 O O . SER B 1 18 ? -0.515 12.461 -13.938 1 35.34 18 SER B O 1
ATOM 834 N N . PRO B 1 19 ? -1.16 14.156 -13.156 1 34.44 19 PRO B N 1
ATOM 835 C CA . PRO B 1 19 ? -1.552 13.562 -11.875 1 34.44 19 PRO B CA 1
ATOM 836 C C . PRO B 1 19 ? -2.309 12.242 -12.039 1 34.44 19 PRO B C 1
ATOM 838 O O . PRO B 1 19 ? -3.109 12.102 -12.969 1 34.44 19 PRO B O 1
ATOM 841 N N . ILE B 1 20 ? -1.753 11.047 -11.992 1 38.84 20 ILE B N 1
ATOM 842 C CA . ILE B 1 20 ? -2.777 10.07 -11.648 1 38.84 20 ILE B CA 1
ATOM 843 C C . ILE B 1 20 ? -3.98 10.781 -11.031 1 38.84 20 ILE B C 1
ATOM 845 O O . ILE B 1 20 ? -3.863 11.406 -9.977 1 38.84 20 ILE B O 1
ATOM 849 N N . SER B 1 21 ? -4.508 11.773 -11.664 1 37.47 21 SER B N 1
ATOM 850 C CA . SER B 1 21 ? -5.812 12.227 -11.203 1 37.47 21 SER B CA 1
ATOM 851 C C . SER B 1 21 ? -6.414 11.25 -10.195 1 37.47 21 SER B C 1
ATOM 853 O O . SER B 1 21 ? -6.996 10.234 -10.586 1 37.47 21 SER B O 1
ATOM 855 N N . PHE B 1 22 ? -5.621 10.703 -9.211 1 39.06 22 PHE B N 1
ATOM 856 C CA . PHE B 1 22 ? -6.391 10.242 -8.062 1 39.06 22 PHE B CA 1
ATOM 857 C C . PHE B 1 22 ? -7.723 10.984 -7.969 1 39.06 22 PHE B C 1
ATOM 859 O O . PHE B 1 22 ? -7.773 12.109 -7.477 1 39.06 22 PHE B O 1
ATOM 866 N N . SER B 1 23 ? -8.242 11.352 -8.992 1 42 23 SER B N 1
ATOM 867 C CA . SER B 1 23 ? -9.602 11.852 -8.875 1 42 23 SER B CA 1
ATOM 868 C C . SER B 1 23 ? -10.203 11.5 -7.52 1 42 23 SER B C 1
ATOM 870 O O . SER B 1 23 ? -9.805 10.523 -6.887 1 42 23 SER B O 1
ATOM 872 N N . GLU B 1 24 ? -10.734 12.602 -6.758 1 48.38 24 GLU B N 1
ATOM 873 C CA . GLU B 1 24 ? -11.406 12.617 -5.461 1 48.38 24 GLU B CA 1
ATOM 874 C C . GLU B 1 24 ? -11.781 11.203 -5.016 1 48.38 24 GLU B C 1
ATOM 876 O O . GLU B 1 24 ? -11.703 10.883 -3.83 1 48.38 24 GLU B O 1
ATOM 881 N N . ARG B 1 25 ? -12.336 10.273 -5.969 1 52.62 25 ARG B N 1
ATOM 882 C CA . ARG B 1 25 ? -13.203 9.141 -5.676 1 52.62 25 ARG B CA 1
ATOM 883 C C . ARG B 1 25 ? -12.461 7.82 -5.859 1 52.62 25 ARG B C 1
ATOM 885 O O . ARG B 1 25 ? -12.969 6.758 -5.492 1 52.62 25 ARG B O 1
ATOM 892 N N . ASN B 1 26 ? -11 7.875 -6.094 1 68.25 26 ASN B N 1
ATOM 893 C CA . ASN B 1 26 ? -10.57 6.59 -6.641 1 68.25 26 ASN B CA 1
ATOM 894 C C . ASN B 1 26 ? -10.047 5.664 -5.547 1 68.25 26 ASN B C 1
ATOM 896 O O . ASN B 1 26 ? -10.234 4.445 -5.621 1 68.25 26 ASN B O 1
ATOM 900 N N . GLU B 1 27 ? -9.633 6.23 -4.422 1 82.12 27 GLU B N 1
ATOM 901 C CA . GLU B 1 27 ? -9.125 5.355 -3.371 1 82.12 27 GLU B CA 1
ATOM 902 C C . GLU B 1 27 ? -10.242 4.496 -2.781 1 82.12 27 GLU B C 1
ATOM 904 O O . GLU B 1 27 ? -10.023 3.332 -2.438 1 82.12 27 GLU B O 1
ATOM 909 N N . ARG B 1 28 ? -11.383 5.078 -2.752 1 82.69 28 ARG B N 1
ATOM 910 C CA . ARG B 1 28 ? -12.523 4.332 -2.227 1 82.69 28 ARG B CA 1
ATOM 911 C C . ARG B 1 28 ? -12.859 3.145 -3.121 1 82.69 28 ARG B C 1
ATOM 913 O O . ARG B 1 28 ? -13.172 2.059 -2.627 1 82.69 28 ARG B O 1
ATOM 920 N N . GLN B 1 29 ? -12.641 3.453 -4.344 1 86.62 29 GLN B N 1
ATOM 921 C CA . GLN B 1 29 ? -12.898 2.377 -5.297 1 86.62 29 GLN B CA 1
ATOM 922 C C . GLN B 1 29 ? -11.883 1.246 -5.133 1 86.62 29 GLN B C 1
ATOM 924 O O . GLN B 1 29 ? -12.219 0.075 -5.324 1 86.62 29 GLN B O 1
ATOM 929 N N . LEU B 1 30 ? -10.656 1.575 -4.75 1 88.94 30 LEU B N 1
ATOM 930 C CA . LEU B 1 30 ? -9.609 0.576 -4.582 1 88.94 30 LEU B CA 1
ATOM 931 C C . LEU B 1 30 ? -9.875 -0.293 -3.357 1 88.94 30 LEU B C 1
ATOM 933 O O . LEU B 1 30 ? -9.641 -1.503 -3.385 1 88.94 30 LEU B O 1
ATOM 937 N N . VAL B 1 31 ? -10.445 0.343 -2.408 1 93.31 31 VAL B N 1
ATOM 938 C CA . VAL B 1 31 ? -10.773 -0.385 -1.189 1 93.31 31 VAL B CA 1
ATOM 939 C C . VAL B 1 31 ? -11.883 -1.396 -1.478 1 93.31 31 VAL B C 1
ATOM 941 O O . VAL B 1 31 ? -11.867 -2.512 -0.952 1 93.31 31 VAL B O 1
ATOM 944 N N . ASP B 1 32 ? -12.742 -0.991 -2.355 1 92.25 32 ASP B N 1
ATOM 945 C CA . ASP B 1 32 ? -13.914 -1.815 -2.635 1 92.25 32 ASP B CA 1
ATOM 946 C C . ASP B 1 32 ? -13.609 -2.857 -3.709 1 92.25 32 ASP B C 1
ATOM 948 O O . ASP B 1 32 ? -14.43 -3.736 -3.979 1 92.25 32 ASP B O 1
ATOM 952 N N . MET B 1 33 ? -12.516 -2.832 -4.301 1 92.81 33 MET B N 1
ATOM 953 C CA . MET B 1 33 ? -12.148 -3.791 -5.336 1 92.81 33 MET B CA 1
ATOM 954 C C . MET B 1 33 ? -12.055 -5.203 -4.762 1 92.81 33 MET B C 1
ATOM 956 O O . MET B 1 33 ? -11.398 -5.418 -3.74 1 92.81 33 MET B O 1
ATOM 960 N N . PRO B 1 34 ? -12.734 -6.152 -5.465 1 95 34 PRO B N 1
ATOM 961 C CA . PRO B 1 34 ? -12.625 -7.531 -4.988 1 95 34 PRO B CA 1
ATOM 962 C C . PRO B 1 34 ? -11.18 -8.023 -4.922 1 95 34 PRO B C 1
ATOM 964 O O . PRO B 1 34 ? -10.383 -7.73 -5.816 1 95 34 PRO B O 1
ATOM 967 N N . ASN B 1 35 ? -10.898 -8.75 -3.869 1 96.56 35 ASN B N 1
ATOM 968 C CA . ASN B 1 35 ? -9.547 -9.266 -3.676 1 96.56 35 ASN B CA 1
ATOM 969 C C . ASN B 1 35 ? -9.07 -10.055 -4.891 1 96.56 35 ASN B C 1
ATOM 971 O O . ASN B 1 35 ? -7.898 -10 -5.254 1 96.56 35 ASN B O 1
ATOM 975 N N . GLU B 1 36 ? -9.992 -10.719 -5.465 1 96.06 36 GLU B N 1
ATOM 976 C CA . GLU B 1 36 ? -9.656 -11.562 -6.609 1 96.06 36 GLU B CA 1
ATOM 977 C C . GLU B 1 36 ? -9.125 -10.734 -7.773 1 96.06 36 GLU B C 1
ATOM 979 O O . GLU B 1 36 ? -8.18 -11.133 -8.453 1 96.06 36 GLU B O 1
ATOM 984 N N . VAL B 1 37 ? -9.727 -9.688 -8.016 1 93.75 37 VAL B N 1
ATOM 985 C CA . VAL B 1 37 ? -9.289 -8.789 -9.078 1 93.75 37 VAL B CA 1
ATOM 986 C C . VAL B 1 37 ? -7.898 -8.25 -8.766 1 93.75 37 VAL B C 1
ATOM 988 O O . VAL B 1 37 ? -7.016 -8.25 -9.633 1 93.75 37 VAL B O 1
ATOM 991 N N . ILE B 1 38 ? -7.613 -7.855 -7.547 1 94.38 38 ILE B N 1
ATOM 992 C CA . ILE B 1 38 ? -6.312 -7.355 -7.113 1 94.38 38 ILE B CA 1
ATOM 993 C C . ILE B 1 38 ? -5.262 -8.461 -7.258 1 94.38 38 ILE B C 1
ATOM 995 O O . ILE B 1 38 ? -4.16 -8.219 -7.754 1 94.38 38 ILE B O 1
ATOM 999 N N . ARG B 1 39 ? -5.684 -9.633 -6.812 1 96.75 39 ARG B N 1
ATOM 1000 C CA . ARG B 1 39 ? -4.789 -10.781 -6.926 1 96.75 39 ARG B CA 1
ATOM 1001 C C . ARG B 1 39 ? -4.398 -11.031 -8.375 1 96.75 39 ARG B C 1
ATOM 1003 O O . ARG B 1 39 ? -3.227 -11.258 -8.68 1 96.75 39 ARG B O 1
ATOM 1010 N N . GLN B 1 40 ? -5.352 -10.977 -9.281 1 94.75 40 GLN B N 1
ATOM 1011 C CA . GLN B 1 40 ? -5.09 -11.18 -10.703 1 94.75 40 GLN B CA 1
ATOM 1012 C C . GLN B 1 40 ? -4.137 -10.125 -11.242 1 94.75 40 GLN B C 1
ATOM 1014 O O . GLN B 1 40 ? -3.189 -10.445 -11.969 1 94.75 40 GLN B O 1
ATOM 1019 N N . ILE B 1 41 ? -4.328 -8.914 -10.875 1 90.06 41 ILE B N 1
ATOM 1020 C CA . ILE B 1 41 ? -3.469 -7.824 -11.312 1 90.06 41 ILE B CA 1
ATOM 1021 C C . ILE B 1 41 ? -2.047 -8.047 -10.805 1 90.06 41 ILE B C 1
ATOM 1023 O O . ILE B 1 41 ? -1.091 -8.031 -11.578 1 90.06 41 ILE B O 1
ATOM 1027 N N . CYS B 1 42 ? -1.915 -8.32 -9.562 1 94.19 42 CYS B N 1
ATOM 1028 C CA . CYS B 1 42 ? -0.608 -8.5 -8.938 1 94.19 42 CYS B CA 1
ATOM 1029 C C . CYS B 1 42 ? 0.084 -9.75 -9.484 1 94.19 42 CYS B C 1
ATOM 1031 O O . CYS B 1 42 ? 1.293 -9.734 -9.727 1 94.19 42 CYS B O 1
ATOM 1033 N N . ALA B 1 43 ? -0.761 -10.75 -9.75 1 92.56 43 ALA B N 1
ATOM 1034 C CA . ALA B 1 43 ? -0.21 -12.016 -10.234 1 92.56 43 ALA B CA 1
ATOM 1035 C C . ALA B 1 43 ? 0.3 -11.875 -11.672 1 92.56 43 ALA B C 1
ATOM 1037 O O . ALA B 1 43 ? 1.127 -12.664 -12.125 1 92.56 43 ALA B O 1
ATOM 1038 N N . SER B 1 44 ? -0.226 -10.938 -12.414 1 91.94 44 SER B N 1
ATOM 1039 C CA . SER B 1 44 ? 0.165 -10.719 -13.805 1 91.94 44 SER B CA 1
ATOM 1040 C C . SER B 1 44 ? 1.466 -9.93 -13.898 1 91.94 44 SER B C 1
ATOM 1042 O O . SER B 1 44 ? 2.068 -9.836 -14.969 1 91.94 44 SER B O 1
ATOM 1044 N N . LEU B 1 45 ? 1.956 -9.359 -12.844 1 88.19 45 LEU B N 1
ATOM 1045 C CA . LEU B 1 45 ? 3.182 -8.57 -12.836 1 88.19 45 LEU B CA 1
ATOM 1046 C C . LEU B 1 45 ? 4.41 -9.477 -12.867 1 88.19 45 LEU B C 1
ATOM 1048 O O . LEU B 1 45 ? 4.391 -10.578 -12.312 1 88.19 45 LEU B O 1
ATOM 1052 N N . GLU B 1 46 ? 5.418 -8.969 -13.539 1 90.44 46 GLU B N 1
ATOM 1053 C CA . GLU B 1 46 ? 6.707 -9.648 -13.43 1 90.44 46 GLU B CA 1
ATOM 1054 C C . GLU B 1 46 ? 7.234 -9.602 -12 1 90.44 46 GLU B C 1
ATOM 1056 O O . GLU B 1 46 ? 6.871 -8.711 -11.227 1 90.44 46 GLU B O 1
ATOM 1061 N N . ILE B 1 47 ? 8.109 -10.508 -11.609 1 92.88 47 ILE B N 1
ATOM 1062 C CA . ILE B 1 47 ? 8.594 -10.703 -10.25 1 92.88 47 ILE B CA 1
ATOM 1063 C C . ILE B 1 47 ? 9.125 -9.391 -9.688 1 92.88 47 ILE B C 1
ATOM 1065 O O . ILE B 1 47 ? 8.766 -8.992 -8.578 1 92.88 47 ILE B O 1
ATOM 1069 N N . ASN B 1 48 ? 9.891 -8.703 -10.5 1 91.69 48 ASN B N 1
ATOM 1070 C CA . ASN B 1 48 ? 10.469 -7.445 -10.047 1 91.69 48 ASN B CA 1
ATOM 1071 C C . ASN B 1 48 ? 9.398 -6.367 -9.875 1 91.69 48 ASN B C 1
ATOM 1073 O O . ASN B 1 48 ? 9.477 -5.547 -8.961 1 91.69 48 ASN B O 1
ATOM 1077 N N . ASP B 1 49 ? 8.484 -6.375 -10.742 1 89.69 49 ASP B N 1
ATOM 1078 C CA . ASP B 1 49 ? 7.414 -5.391 -10.656 1 89.69 49 ASP B CA 1
ATOM 1079 C C . ASP B 1 49 ? 6.496 -5.684 -9.469 1 89.69 49 ASP B C 1
ATOM 1081 O O . ASP B 1 49 ? 6.031 -4.762 -8.789 1 89.69 49 ASP B O 1
ATOM 1085 N N . LEU B 1 50 ? 6.277 -6.879 -9.188 1 94.19 50 LEU B N 1
ATOM 1086 C CA . LEU B 1 50 ? 5.492 -7.281 -8.023 1 94.19 50 LEU B CA 1
ATOM 1087 C C . LEU B 1 50 ? 6.188 -6.879 -6.727 1 94.19 50 LEU B C 1
ATOM 1089 O O . LEU B 1 50 ? 5.551 -6.363 -5.809 1 94.19 50 LEU B O 1
ATOM 1093 N N . HIS B 1 51 ? 7.461 -7.086 -6.723 1 95.5 51 HIS B N 1
ATOM 1094 C CA . HIS B 1 51 ? 8.266 -6.668 -5.578 1 95.5 51 HIS B CA 1
ATOM 1095 C C . HIS B 1 51 ? 8.195 -5.156 -5.379 1 95.5 51 HIS B C 1
ATOM 1097 O O . HIS B 1 51 ? 7.961 -4.684 -4.266 1 95.5 51 HIS B O 1
ATOM 1103 N N . ALA B 1 52 ? 8.328 -4.473 -6.477 1 93.56 52 ALA B N 1
ATOM 1104 C CA . ALA B 1 52 ? 8.273 -3.014 -6.418 1 93.56 52 ALA B CA 1
ATOM 1105 C C . ALA B 1 52 ? 6.895 -2.535 -5.957 1 93.56 52 ALA B C 1
ATOM 1107 O O . ALA B 1 52 ? 6.789 -1.579 -5.188 1 93.56 52 ALA B O 1
ATOM 1108 N N . PHE B 1 53 ? 5.895 -3.154 -6.398 1 94.38 53 PHE B N 1
ATOM 1109 C CA . PHE B 1 53 ? 4.531 -2.809 -6.02 1 94.38 53 PHE B CA 1
ATOM 1110 C C . PHE B 1 53 ? 4.32 -3.002 -4.52 1 94.38 53 PHE B C 1
ATOM 1112 O O . PHE B 1 53 ? 3.811 -2.109 -3.842 1 94.38 53 PHE B O 1
ATOM 1119 N N . GLY B 1 54 ? 4.711 -4.094 -3.953 1 96.31 54 GLY B N 1
ATOM 1120 C CA . GLY B 1 54 ? 4.641 -4.324 -2.52 1 96.31 54 GLY B CA 1
ATOM 1121 C C . GLY B 1 54 ? 5.426 -3.309 -1.712 1 96.31 54 GLY B C 1
ATOM 1122 O O . GLY B 1 54 ? 4.93 -2.779 -0.716 1 96.31 54 GLY B O 1
ATOM 1123 N N . MET B 1 55 ? 6.574 -3.014 -2.205 1 96.81 55 MET B N 1
ATOM 1124 C CA . MET B 1 55 ? 7.43 -2.043 -1.527 1 96.81 55 MET B CA 1
ATOM 1125 C C . MET B 1 55 ? 6.789 -0.659 -1.528 1 96.81 55 MET B C 1
ATOM 1127 O O . MET B 1 55 ? 6.859 0.064 -0.533 1 96.81 55 MET B O 1
ATOM 1131 N N . ALA B 1 56 ? 6.188 -0.359 -2.65 1 95.44 56 ALA B N 1
ATOM 1132 C CA . ALA B 1 56 ? 5.492 0.921 -2.734 1 95.44 56 ALA B CA 1
ATOM 1133 C C . ALA B 1 56 ? 4.336 0.983 -1.736 1 95.44 56 ALA B C 1
ATOM 1135 O O . ALA B 1 56 ? 4.176 1.978 -1.025 1 95.44 56 ALA B O 1
ATOM 1136 N N . CYS B 1 57 ? 3.5 -0.051 -1.655 1 96.56 57 CYS B N 1
ATOM 1137 C CA . CYS B 1 57 ? 2.381 -0.078 -0.72 1 96.56 57 CYS B CA 1
ATOM 1138 C C . CYS B 1 57 ? 2.871 0.028 0.719 1 96.56 57 CYS B C 1
ATOM 1140 O O . CYS B 1 57 ? 2.281 0.745 1.529 1 96.56 57 CYS B O 1
ATOM 1142 N N . LYS B 1 58 ? 3.969 -0.625 1.049 1 97.5 58 LYS B N 1
ATOM 1143 C CA . LYS B 1 58 ? 4.559 -0.549 2.383 1 97.5 58 LYS B CA 1
ATOM 1144 C C . LYS B 1 58 ? 5.008 0.873 2.703 1 97.5 58 LYS B C 1
ATOM 1146 O O . LYS B 1 58 ? 4.742 1.383 3.795 1 97.5 58 LYS B O 1
ATOM 1151 N N . LYS B 1 59 ? 5.629 1.473 1.757 1 97.06 59 LYS B N 1
ATOM 1152 C CA . LYS B 1 59 ? 6.109 2.842 1.91 1 97.06 59 LYS B CA 1
ATOM 1153 C C . LYS B 1 59 ? 4.953 3.812 2.123 1 97.06 59 LYS B C 1
ATOM 1155 O O . LYS B 1 59 ? 4.992 4.645 3.031 1 97.06 59 LYS B O 1
ATOM 1160 N N . PHE B 1 60 ? 3.949 3.699 1.329 1 96.75 60 PHE B N 1
ATOM 1161 C CA . PHE B 1 60 ? 2.781 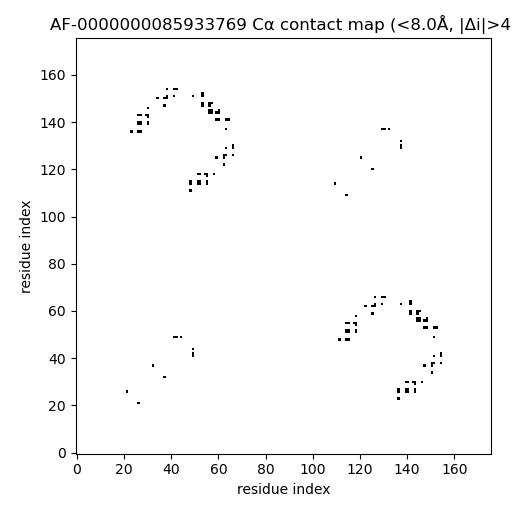4.566 1.433 1 96.75 60 PHE B CA 1
ATOM 1162 C C . PHE B 1 60 ? 2.074 4.363 2.768 1 96.75 60 PHE B C 1
ATOM 1164 O O . PHE B 1 60 ? 1.663 5.328 3.41 1 96.75 60 PHE B O 1
ATOM 1171 N N . LEU B 1 61 ? 1.998 3.152 3.166 1 97.62 61 LEU B N 1
ATOM 1172 C CA . LEU B 1 61 ? 1.341 2.842 4.43 1 97.62 61 LEU B CA 1
ATOM 1173 C C . LEU B 1 61 ? 2.105 3.445 5.602 1 97.62 61 LEU B C 1
ATOM 1175 O O . LEU B 1 61 ? 1.506 4.031 6.508 1 97.62 61 LEU B O 1
ATOM 1179 N N . LYS B 1 62 ? 3.359 3.354 5.582 1 98.06 62 LYS B N 1
ATOM 1180 C CA . LYS B 1 62 ? 4.18 3.934 6.641 1 98.06 62 LYS B CA 1
ATOM 1181 C C . LYS B 1 62 ? 3.965 5.441 6.738 1 98.06 62 LYS B C 1
ATOM 1183 O O . LYS B 1 62 ? 3.758 5.973 7.832 1 98.06 62 LYS B O 1
ATOM 1188 N N . ILE B 1 63 ? 3.951 6.086 5.664 1 97.62 63 ILE B N 1
ATOM 1189 C CA . ILE B 1 63 ? 3.803 7.539 5.621 1 97.62 63 ILE B CA 1
ATOM 1190 C C . ILE B 1 63 ? 2.404 7.926 6.09 1 97.62 63 ILE B C 1
ATOM 1192 O O . ILE B 1 63 ? 2.242 8.875 6.859 1 97.62 63 ILE B O 1
ATOM 1196 N N . THR B 1 64 ? 1.382 7.246 5.66 1 97.44 64 THR B N 1
ATOM 1197 C CA . THR B 1 64 ? 0.016 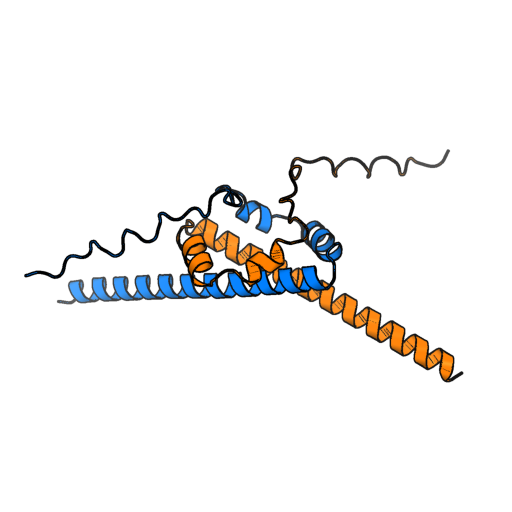7.523 6.09 1 97.44 64 THR B CA 1
ATOM 1198 C C . THR B 1 64 ? -0.12 7.359 7.602 1 97.44 64 THR B C 1
ATOM 1200 O O . THR B 1 64 ? -0.78 8.164 8.266 1 97.44 64 THR B O 1
ATOM 1203 N N . GLU B 1 65 ? 0.579 6.328 8.148 1 97.5 65 GLU B N 1
ATOM 1204 C CA . GLU B 1 65 ? 0.551 6.105 9.594 1 97.5 65 GLU B CA 1
ATOM 1205 C C . GLU B 1 65 ? 1.21 7.258 10.344 1 97.5 65 GLU B C 1
ATOM 1207 O O . GLU B 1 65 ? 0.739 7.66 11.406 1 97.5 65 GLU B O 1
ATOM 1212 N N . GLU B 1 66 ? 2.252 7.762 9.812 1 97.94 66 GLU B N 1
ATOM 1213 C CA . GLU B 1 66 ? 2.918 8.922 10.406 1 97.94 66 GLU B CA 1
ATOM 1214 C C . GLU B 1 66 ? 2.006 10.141 10.398 1 97.94 66 GLU B C 1
ATOM 1216 O O . GLU B 1 66 ? 1.962 10.898 11.375 1 97.94 66 GLU B O 1
ATOM 1221 N N . ILE B 1 67 ? 1.315 10.391 9.367 1 97.38 67 ILE B N 1
ATOM 1222 C CA . ILE B 1 67 ? 0.378 11.5 9.258 1 97.38 67 ILE B CA 1
ATOM 1223 C C . ILE B 1 67 ? -0.735 11.344 10.289 1 97.38 67 ILE B C 1
ATOM 1225 O O . ILE B 1 67 ? -1.042 12.273 11.031 1 97.38 67 ILE B O 1
ATOM 1229 N N . TRP B 1 68 ? -1.255 10.125 10.469 1 96.75 68 TRP B N 1
ATOM 1230 C CA . TRP B 1 68 ? -2.299 9.859 11.453 1 96.75 68 TRP B CA 1
ATOM 1231 C C . TRP B 1 68 ? -1.79 10.109 12.867 1 96.75 68 TRP B C 1
ATOM 1233 O O . TRP B 1 68 ? -2.51 10.656 13.703 1 96.75 68 TRP B O 1
ATOM 1243 N N . SER B 1 69 ? -0.632 9.703 13.047 1 97.56 69 SER B N 1
ATOM 1244 C CA . SER B 1 69 ? -0.023 9.953 14.352 1 97.56 69 SER B CA 1
ATOM 1245 C C . SER B 1 69 ? 0.097 11.445 14.633 1 97.56 69 SER B C 1
ATOM 1247 O O . SER B 1 69 ? -0.188 11.898 15.742 1 97.56 69 SER B O 1
ATOM 1249 N N . SER B 1 70 ? 0.505 12.164 13.648 1 95.81 70 SER B N 1
ATOM 1250 C CA . SER B 1 70 ? 0.634 13.617 13.781 1 95.81 70 SER B CA 1
ATOM 1251 C C . SER B 1 70 ? -0.717 14.266 14.055 1 95.81 70 SER B C 1
ATOM 1253 O O . SER B 1 70 ? -0.829 15.141 14.922 1 95.81 70 SER B O 1
ATOM 1255 N N . ILE B 1 71 ? -1.715 13.898 13.367 1 94.88 71 ILE B N 1
ATOM 1256 C CA . ILE B 1 71 ? -3.066 14.414 13.547 1 94.88 71 ILE B CA 1
ATOM 1257 C C . ILE B 1 71 ? -3.543 14.125 14.969 1 94.88 71 ILE B C 1
ATOM 1259 O O . ILE B 1 71 ? -4.07 15.008 15.648 1 94.88 71 ILE B O 1
ATOM 1263 N N . ARG B 1 72 ? -3.34 12.922 15.391 1 95.44 72 ARG B N 1
ATOM 1264 C CA . ARG B 1 72 ? -3.746 12.516 16.734 1 95.44 72 ARG B CA 1
ATOM 1265 C C . ARG B 1 72 ? -3.045 13.352 17.797 1 95.44 72 ARG B C 1
ATOM 1267 O O . ARG B 1 72 ? -3.674 13.797 18.766 1 95.44 72 ARG B O 1
ATOM 1274 N N . HIS B 1 73 ? -1.765 13.57 17.609 1 94.06 73 HIS B N 1
ATOM 1275 C CA . HIS B 1 73 ? -0.994 14.367 18.562 1 94.06 73 HIS B CA 1
ATOM 1276 C C . HIS B 1 73 ? -1.488 15.805 18.594 1 94.06 73 HIS B C 1
ATOM 1278 O O . HIS B 1 73 ? -1.615 16.391 19.672 1 94.06 73 HIS B O 1
ATOM 1284 N N . THR B 1 74 ? -1.743 16.375 17.484 1 91.69 74 THR B N 1
ATOM 1285 C CA . THR B 1 74 ? -2.223 17.75 17.406 1 91.69 74 THR B CA 1
ATOM 1286 C C . THR B 1 74 ? -3.586 17.891 18.078 1 91.69 74 THR B C 1
ATOM 1288 O O . THR B 1 74 ? -3.83 18.859 18.797 1 91.69 74 THR B O 1
ATOM 1291 N N . CYS B 1 75 ? -4.477 16.922 17.922 1 92.12 75 CYS B N 1
ATOM 1292 C CA . CYS B 1 75 ? -5.793 16.922 18.547 1 92.12 75 CYS B CA 1
ATOM 1293 C C . CYS B 1 75 ? -5.668 16.828 20.062 1 92.12 75 CYS B C 1
ATOM 1295 O O . CYS B 1 75 ? -6.379 17.516 20.797 1 92.12 75 CYS B O 1
ATOM 1297 N N . LEU B 1 76 ? -4.738 16.047 20.531 1 91.88 76 LEU B N 1
ATOM 1298 C CA . LEU B 1 76 ? -4.52 15.875 21.969 1 91.88 76 LEU B CA 1
ATOM 1299 C C . LEU B 1 76 ? -3.959 17.156 22.578 1 91.88 76 LEU B C 1
ATOM 1301 O O . LEU B 1 76 ? -4.391 17.578 23.656 1 91.88 76 LEU B O 1
ATOM 1305 N N . ASP B 1 77 ? -3.111 17.766 21.859 1 90.31 77 ASP B N 1
ATOM 1306 C CA . ASP B 1 77 ? -2.502 19 22.344 1 90.31 77 ASP B CA 1
ATOM 1307 C C . ASP B 1 77 ? -3.525 20.141 22.406 1 90.31 77 ASP B C 1
ATOM 1309 O O . ASP B 1 77 ? -3.527 20.922 23.344 1 90.31 77 ASP B O 1
ATOM 1313 N N . THR B 1 78 ? -4.359 20.203 21.453 1 89.25 78 THR B N 1
ATOM 1314 C CA . THR B 1 78 ? -5.383 21.234 21.406 1 89.25 78 THR B CA 1
ATOM 1315 C C . THR B 1 78 ? -6.414 21.031 22.516 1 89.25 78 THR B C 1
ATOM 1317 O O . THR B 1 78 ? -6.844 22 23.156 1 89.25 78 THR B O 1
ATOM 1320 N N . ASP B 1 79 ? -6.836 19.828 22.766 1 88.25 79 ASP B N 1
ATOM 1321 C CA . ASP B 1 79 ? -7.773 19.516 23.844 1 88.25 79 ASP B CA 1
ATOM 1322 C C . ASP B 1 79 ? -7.18 19.859 25.203 1 88.25 79 ASP B C 1
ATOM 1324 O O . ASP B 1 79 ? -7.859 20.453 26.047 1 88.25 79 ASP B O 1
ATOM 1328 N N . LEU B 1 80 ? -5.941 19.484 25.359 1 88.75 80 LEU B N 1
ATOM 1329 C CA . LEU B 1 80 ? -5.258 19.812 26.609 1 88.75 80 LEU B CA 1
ATOM 1330 C C . LEU B 1 80 ? -5.133 21.312 26.797 1 88.75 80 LEU B C 1
ATOM 1332 O O . LEU B 1 80 ? -5.332 21.828 27.891 1 88.75 80 LEU B O 1
ATOM 1336 N N . ALA B 1 81 ? -4.918 22.047 25.719 1 88.75 81 ALA B N 1
ATOM 1337 C CA . ALA B 1 81 ? -4.824 23.5 25.766 1 88.75 81 ALA B CA 1
ATOM 1338 C C . ALA B 1 81 ? -6.176 24.125 26.109 1 88.75 81 ALA B C 1
ATOM 1340 O O . ALA B 1 81 ? -6.246 25.078 26.891 1 88.75 81 ALA B O 1
ATOM 1341 N N . ALA B 1 82 ? -7.219 23.609 25.578 1 88.94 82 ALA B N 1
ATOM 1342 C CA . ALA B 1 82 ? -8.562 24.109 25.844 1 88.94 82 ALA B CA 1
ATOM 1343 C C . ALA B 1 82 ? -8.938 23.891 27.312 1 88.94 82 ALA B C 1
ATOM 1345 O O . ALA B 1 82 ? -9.523 24.781 27.953 1 88.94 82 ALA B O 1
ATOM 1346 N N . ILE B 1 83 ? -8.594 22.75 27.906 1 88.94 83 ILE B N 1
ATOM 1347 C CA . ILE B 1 83 ? -8.875 22.438 29.297 1 88.94 83 ILE B CA 1
ATOM 1348 C C . ILE B 1 83 ? -8.07 23.359 30.219 1 88.94 83 ILE B C 1
ATOM 1350 O O . ILE B 1 83 ? -8.586 23.828 31.234 1 88.94 83 ILE B O 1
ATOM 1354 N N . SER B 1 84 ? -6.852 23.641 29.938 1 86.25 84 SER B N 1
ATOM 1355 C CA . SER B 1 84 ? -5.98 24.5 30.734 1 86.25 84 SER B CA 1
ATOM 1356 C C . SER B 1 84 ? -6.516 25.922 30.828 1 86.25 84 SER B C 1
ATOM 1358 O O . SER B 1 84 ? -6.32 26.594 31.828 1 86.25 84 SER B O 1
ATOM 1360 N N . THR B 1 85 ? -7.129 26.422 29.797 1 84.81 85 THR B N 1
ATOM 1361 C CA . THR B 1 85 ? -7.688 27.781 29.781 1 84.81 85 THR B CA 1
ATOM 1362 C C . THR B 1 85 ? -8.938 27.859 30.641 1 84.81 85 THR B C 1
ATOM 1364 O O . THR B 1 85 ? -9.234 28.906 31.219 1 84.81 85 THR B O 1
ATOM 1367 N N . PHE B 1 86 ? -9.664 26.688 30.766 1 81.62 86 PHE B N 1
ATOM 1368 C CA . PHE B 1 86 ? -10.891 26.688 31.578 1 81.62 86 PHE B CA 1
ATOM 1369 C C . PHE B 1 86 ? -10.562 26.531 33.062 1 81.62 86 PHE B C 1
ATOM 1371 O O . PHE B 1 86 ? -11.359 26.922 33.906 1 81.62 86 PHE B O 1
ATOM 1378 N N . VAL B 1 87 ? -9.414 25.984 33.375 1 78.56 87 VAL B N 1
ATOM 1379 C CA . VAL B 1 87 ? -9.086 25.734 34.781 1 78.56 87 VAL B CA 1
ATOM 1380 C C . VAL B 1 87 ? -8.422 26.969 35.406 1 78.56 87 VAL B C 1
ATOM 1382 O O . VAL B 1 87 ? -8.305 27.094 36.625 1 78.56 87 VAL B O 1
ATOM 1385 N N . ILE B 1 88 ? -7.984 27.984 34.625 1 56 88 ILE B N 1
ATOM 1386 C CA . ILE B 1 88 ? -7.473 29.219 35.188 1 56 88 ILE B CA 1
ATOM 1387 C C . ILE B 1 88 ? -8.594 30.25 35.25 1 56 88 ILE B C 1
ATOM 1389 O O . ILE B 1 88 ? -9.344 30.438 34.312 1 56 88 ILE B O 1
#

Radius of gyration: 23.42 Å; Cα contacts (8 Å, |Δi|>4): 78; chains: 2; bounding box: 34×89×56 Å

Secondary structure (DSSP, 8-state):
----S-GGGGGGGS---S-----TTHHHHHHHS-HHHHHHHHHHS-HHHHHHHHHHHHHHHHHHHHHHHHHHHHHHHHHHHHHHHHH-/------GGGGGGGSSTTS-----TTHHHHHHHS-HHHHHHHHHHS-HHHHHHHHHHHHHHHHHHHHHHHHHHHHHHHHHHHHHHHHH-

Nearest PDB structures (foldseek):
  1exi-assembly1_A  TM=6.815E-01  e=7.008E+00  Bacillus subtilis

Solvent-accessible surface area (backbone atoms only — not comparable to full-atom values): 10470 Å² total; per-residue (Å²): 139,74,91,76,94,67,78,88,65,68,82,75,70,71,81,82,60,87,53,78,68,67,49,94,68,47,40,56,51,53,53,67,48,55,64,65,61,54,46,52,55,52,66,70,42,54,72,68,51,38,50,29,40,39,50,27,25,51,51,52,33,53,48,48,51,51,51,52,52,50,53,52,51,52,53,52,51,50,52,52,52,56,51,57,60,69,75,101,140,79,91,85,92,69,74,90,70,64,78,82,71,59,82,76,56,77,53,77,67,68,48,95,65,46,40,56,50,54,54,67,47,56,65,66,60,54,44,51,55,52,66,70,42,54,72,69,50,37,51,27,40,38,51,26,26,51,51,52,32,52,49,49,51,52,52,52,50,50,53,53,50,53,52,52,50,51,52,53,51,55,51,56,60,68,76,100

InterPro domains:
  IPR001810 F-box domain [PF00646] (31-63)
  IPR001810 F-box domain [PS50181] (27-71)
  IPR036047 F-box-like domain superfamily [SSF81383] (25-71)

Sequence (176 aa):
MAMNANERDIIMHNSLASPISFSERNERQLVDMPNEVIRQICASLEINDLHAFGMACKKFLKITEEIWSSIRHTCLD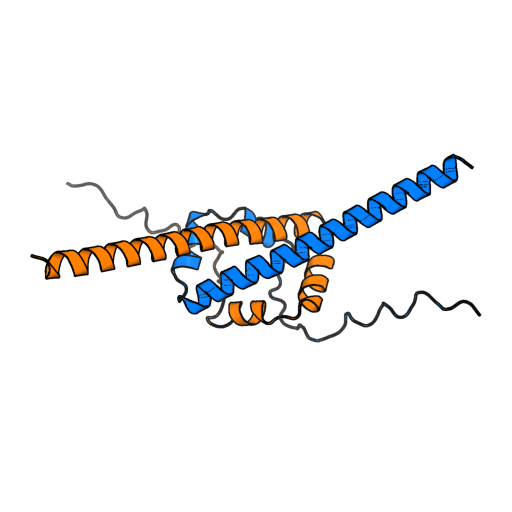TDLAAISTFVIMAMNANERDIIMHNSLASPISFSERNERQLVDMPNEVIRQICASLEINDLHAFGMACKKFLKITEEIWSSIRHTCLDTDLAAISTFVI

Organism: Parascaris univalens (NCBI:txid6257)

pLDDT: mean 74.66, std 27.94, range [20.52, 98.06]

Foldseek 3Di:
DDPDPPPVPPPPDDPPPPPVCPPPCVVVVVVVDDPVVVCVVLVPDDPVVNVVVVVVVVVVVVVVVVVVVVVVVVVVVVVVVVVVVVVD/DDDDPPDVPPPVPDVVPVVVCPPPCVVVVVVVDDPVVVCVVLVPDDPVVNVVVVVVVVVVVVVVVVVVVVVVVVVVVVVVVVVVVVVD